Protein AF-A0A7C2NBG6-F1 (afdb_monomer)

Foldseek 3Di:
DCVVVVVVVVVVLQVQQVCCVVCVVVLDAGDDDDDQAEPDPVCCVQVVDPVSVQVSLPPPPVSDHHYPVVCVVVVCCRVDCVCSVDHHHPDPPPPPPPPPDPPDDDDDDDDDDD

Solvent-accessible surface area (backb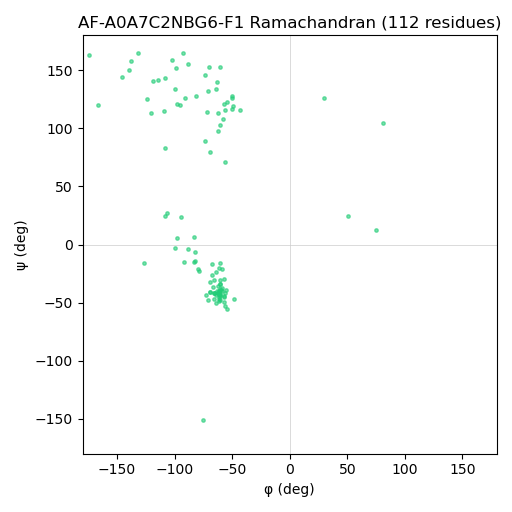one atoms only — not comparable to full-atom values): 7345 Å² total; per-residue (Å²): 131,62,63,67,59,53,51,52,53,53,49,51,54,53,50,31,12,53,50,16,65,69,36,40,86,78,72,42,71,26,73,80,86,83,77,79,67,46,72,43,82,92,42,36,88,50,57,75,42,65,71,50,27,58,57,67,30,66,82,42,90,81,64,63,76,40,56,69,73,71,48,51,62,58,52,49,40,68,74,37,77,88,29,73,92,55,52,39,65,63,75,72,82,72,84,73,74,67,77,76,72,77,81,73,88,77,82,89,86,80,89,85,92,132

Mean predicted aligned error: 10.39 Å

Organism: NCBI:txid1312852

Secondary structure (DSSP, 8-state):
--HHHHHHHHHHHHHHHHHHHHHGGGT---------SB-SGGGHHHHSSHHHHHHHTSS-TT-SPBPGGGGHHHHHHHHSGGGTT-----------------------------

InterPro domains:
  IPR002347 Short-chain dehydrogenase/reductase SDR [PF13561] (3-87)
  IPR002347 Short-chain dehydrogenase/reductase SDR [PR00081] (5-24)
  IPR002347 Short-chain dehydrogenase/reductase SDR [PR00081] (26-43)
  IPR002347 Short-chain dehydrogenase/reductase SDR [PR00081] (61-81)
  IPR036291 NAD(P)-binding domain superfamily [SSF51735] (2-87)

Nearest PDB structures (foldseek):
  4ibo-assembly1_C  TM=9.534E-01  e=6.767E-05  Agrobacterium fabrum str. C58
  4z9y-assembly1_D  TM=9.440E-01  e=1.155E-04  Pectobacterium carotovorum subsp. carotovorum
  3aus-assembly1_A  TM=9.168E-01  e=1.011E-04  Priestia megaterium
  8w0o-assembly1_G  TM=9.299E-01  e=1.155E-04  Bacillus subtilis
  3ay6-assembly1_C  TM=9.413E-01  e=6.568E-04  Priestia megaterium

pLDDT: mean 82.66, std 22.18, range [29.64, 97.94]

Radius of gyration: 22.24 Å; Cα contacts (8 Å, |Δi|>4): 75; chains: 1; bounding box: 58×47×44 Å

Structure (mmCIF, N/CA/C/O backbone):
data_AF-A0A7C2NBG6-F1
#
_entry.id   AF-A0A7C2NBG6-F1
#
loop_
_atom_site.group_PDB
_atom_site.id
_atom_site.type_symbol
_atom_site.label_atom_id
_atom_site.label_alt_id
_atom_site.label_comp_id
_atom_site.label_asym_id
_atom_site.label_entity_id
_atom_site.label_seq_id
_atom_site.pdbx_PDB_ins_code
_atom_site.Cartn_x
_atom_site.Cartn_y
_atom_site.Cartn_z
_atom_site.occupancy
_atom_site.B_iso_or_equiv
_atom_site.auth_seq_id
_atom_site.auth_comp_id
_atom_site.auth_asym_id
_atom_site.auth_atom_id
_atom_site.pdbx_PDB_model_num
ATOM 1 N N . GLY A 1 1 ? 13.235 15.579 -12.464 1.00 58.25 1 GLY A N 1
ATOM 2 C CA . GLY A 1 1 ? 12.735 16.244 -11.246 1.00 58.25 1 GLY A CA 1
ATOM 3 C C . GLY A 1 1 ? 11.956 15.291 -10.358 1.00 58.25 1 GLY A C 1
ATOM 4 O O . GLY A 1 1 ? 10.749 15.433 -10.260 1.00 58.25 1 GLY A O 1
ATOM 5 N N . LEU A 1 2 ? 12.629 14.345 -9.691 1.00 75.56 2 LEU A N 1
ATOM 6 C CA . LEU A 1 2 ? 11.987 13.426 -8.732 1.00 75.56 2 LEU A CA 1
ATOM 7 C C . LEU A 1 2 ? 11.805 14.044 -7.334 1.00 75.56 2 LEU A C 1
ATOM 9 O O . LEU A 1 2 ? 11.042 13.515 -6.538 1.00 75.56 2 LEU A O 1
ATOM 13 N N . GLY A 1 3 ? 12.473 15.167 -7.038 1.00 86.81 3 GLY A N 1
ATOM 14 C CA . GLY A 1 3 ? 12.491 15.774 -5.702 1.00 86.81 3 GLY A CA 1
ATOM 15 C C . GLY A 1 3 ? 11.100 16.096 -5.156 1.00 86.81 3 GLY A C 1
ATOM 16 O O . GLY A 1 3 ? 10.753 15.620 -4.081 1.00 86.81 3 GLY A O 1
ATOM 17 N N . ALA A 1 4 ? 10.275 16.825 -5.915 1.00 93.50 4 ALA A N 1
ATOM 18 C CA . ALA A 1 4 ? 8.915 17.162 -5.490 1.00 93.50 4 ALA A CA 1
ATOM 19 C C . ALA A 1 4 ? 8.051 15.909 -5.258 1.00 93.50 4 ALA A C 1
ATOM 21 O O . ALA A 1 4 ? 7.392 15.807 -4.229 1.00 93.50 4 ALA A O 1
ATOM 22 N N . TYR A 1 5 ? 8.122 14.917 -6.153 1.00 90.38 5 TYR A N 1
ATOM 23 C CA . TYR A 1 5 ? 7.401 13.650 -5.995 1.00 90.38 5 TYR A CA 1
ATOM 24 C C . TYR A 1 5 ? 7.838 12.886 -4.735 1.00 90.38 5 TYR A C 1
ATOM 26 O O . TYR A 1 5 ? 6.992 12.434 -3.963 1.00 90.38 5 TYR A O 1
ATOM 34 N N . SER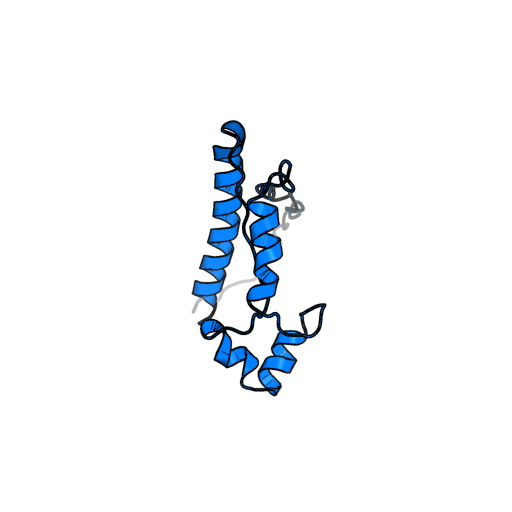 A 1 6 ? 9.148 12.787 -4.486 1.00 92.50 6 SER A N 1
ATOM 35 C CA . SER A 1 6 ? 9.694 12.146 -3.285 1.00 92.50 6 SER A CA 1
ATOM 36 C C . SER A 1 6 ? 9.262 12.863 -2.005 1.00 92.50 6 SER A C 1
ATOM 38 O O . SER A 1 6 ? 8.870 12.204 -1.043 1.00 92.50 6 SER A O 1
ATOM 40 N N . VAL A 1 7 ? 9.271 14.201 -2.003 1.00 95.69 7 VAL A N 1
ATOM 41 C CA . VAL A 1 7 ? 8.773 15.014 -0.882 1.00 95.69 7 VAL A CA 1
ATOM 42 C C . VAL A 1 7 ? 7.288 14.746 -0.646 1.00 95.69 7 VAL A C 1
ATOM 44 O O . VAL A 1 7 ? 6.897 14.470 0.485 1.00 95.69 7 VAL A O 1
ATOM 47 N N . SER A 1 8 ? 6.463 14.738 -1.697 1.00 95.81 8 SER A N 1
ATOM 48 C CA . SER A 1 8 ? 5.032 14.444 -1.574 1.00 95.81 8 SER A CA 1
ATOM 49 C C . SER A 1 8 ? 4.764 13.034 -1.037 1.00 95.81 8 SER A C 1
ATOM 51 O O . SER A 1 8 ? 3.889 12.861 -0.192 1.00 95.81 8 SER A O 1
ATOM 53 N N . LYS A 1 9 ? 5.528 12.018 -1.461 1.00 93.56 9 LYS A N 1
ATOM 54 C CA . LYS A 1 9 ? 5.390 10.650 -0.930 1.00 93.56 9 LYS A CA 1
ATOM 55 C C . LYS A 1 9 ? 5.772 10.562 0.548 1.00 93.56 9 LYS A C 1
ATOM 57 O O . LYS A 1 9 ? 5.048 9.932 1.314 1.00 93.56 9 LYS A O 1
ATOM 62 N N . ALA A 1 10 ? 6.849 11.230 0.960 1.00 94.81 10 ALA A N 1
ATOM 63 C CA . ALA A 1 10 ? 7.224 11.317 2.371 1.00 94.81 10 ALA A CA 1
ATOM 64 C C . ALA A 1 10 ? 6.161 12.054 3.207 1.00 94.81 10 ALA A C 1
ATOM 66 O O . ALA A 1 10 ? 5.834 11.615 4.310 1.00 94.81 10 ALA A O 1
ATOM 67 N N . ALA A 1 11 ? 5.581 13.129 2.664 1.00 95.69 11 ALA A N 1
ATOM 68 C CA . ALA A 1 11 ? 4.518 13.883 3.320 1.00 95.69 11 ALA A CA 1
ATOM 69 C C . ALA A 1 11 ? 3.273 13.021 3.572 1.00 95.69 11 ALA A C 1
ATOM 71 O O . ALA A 1 11 ? 2.735 13.055 4.673 1.00 95.69 11 ALA A O 1
ATOM 72 N N . ILE A 1 12 ? 2.857 12.196 2.602 1.00 96.50 12 ILE A N 1
ATOM 73 C CA . ILE A 1 12 ? 1.722 11.271 2.768 1.00 96.50 12 ILE A CA 1
ATOM 74 C C . ILE A 1 12 ? 1.986 10.263 3.893 1.00 96.50 12 ILE A C 1
ATOM 76 O O . ILE A 1 12 ? 1.097 10.015 4.706 1.00 96.50 12 ILE A O 1
ATOM 80 N N . ILE A 1 13 ? 3.198 9.706 3.979 1.00 95.88 13 ILE A N 1
ATOM 81 C CA . ILE A 1 13 ? 3.557 8.756 5.046 1.00 95.88 13 ILE A CA 1
ATOM 82 C C . ILE A 1 13 ? 3.431 9.425 6.420 1.00 95.88 13 ILE A C 1
ATOM 84 O O . ILE A 1 13 ? 2.806 8.872 7.322 1.00 95.88 13 ILE A O 1
ATOM 88 N N . MET A 1 14 ? 3.985 10.630 6.576 1.00 96.00 14 MET A N 1
ATOM 89 C CA . MET A 1 14 ? 3.889 11.370 7.837 1.00 96.00 14 MET A CA 1
ATOM 90 C C . MET A 1 14 ? 2.441 11.749 8.167 1.00 96.00 14 MET A C 1
ATOM 92 O O . MET A 1 14 ? 2.001 11.562 9.298 1.00 96.00 14 MET A O 1
ATOM 96 N N . LEU A 1 15 ? 1.680 12.228 7.182 1.00 96.44 15 LEU A N 1
ATOM 97 C CA . LEU A 1 15 ? 0.270 12.572 7.355 1.00 96.44 15 LEU A CA 1
ATOM 98 C C . LEU A 1 15 ? -0.538 11.368 7.854 1.00 96.44 15 LEU A C 1
ATOM 100 O O . LEU A 1 15 ? -1.289 11.489 8.814 1.00 96.44 15 LEU A O 1
ATOM 104 N N . THR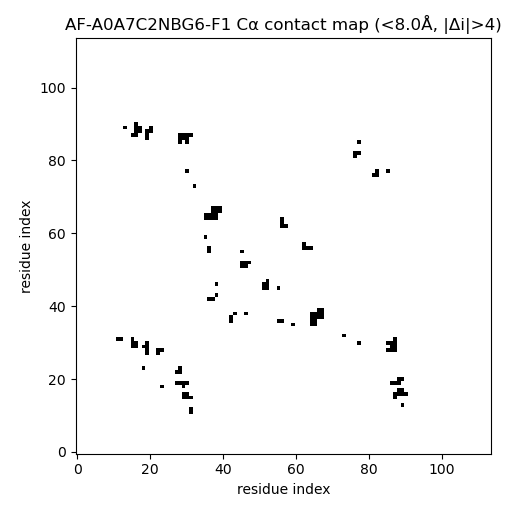 A 1 16 ? -0.322 10.196 7.257 1.00 97.44 16 THR A N 1
ATOM 105 C CA . THR A 1 16 ? -0.986 8.943 7.651 1.00 97.44 16 THR A CA 1
ATOM 106 C C . THR A 1 16 ? -0.727 8.622 9.124 1.00 97.44 16 THR A C 1
ATOM 108 O O . THR A 1 16 ? -1.653 8.305 9.866 1.00 97.44 16 THR A O 1
ATOM 111 N N . GLN A 1 17 ? 0.521 8.772 9.571 1.00 95.88 17 GLN A N 1
ATOM 112 C CA . GLN A 1 17 ? 0.910 8.546 10.961 1.00 95.88 17 GLN A CA 1
ATOM 113 C C . GLN A 1 17 ? 0.264 9.545 11.931 1.00 95.88 17 GLN A C 1
ATOM 115 O O . GLN A 1 17 ? -0.161 9.157 13.020 1.00 95.88 17 GLN A O 1
ATOM 120 N N . VAL A 1 18 ? 0.198 10.827 11.560 1.00 95.94 18 VAL A N 1
ATOM 121 C CA . VAL A 1 18 ? -0.455 11.863 12.376 1.00 95.94 18 VAL A CA 1
ATOM 122 C C . VAL A 1 18 ? -1.950 11.569 12.505 1.00 95.94 18 VAL A C 1
ATOM 124 O O . VAL A 1 18 ? -2.443 11.469 13.626 1.00 95.94 18 VAL A O 1
ATOM 127 N N . CYS A 1 19 ? -2.643 11.317 11.393 1.00 96.75 19 CYS A N 1
ATOM 128 C CA . CYS A 1 19 ? -4.071 11.001 11.399 1.00 96.75 19 CYS A CA 1
ATOM 129 C C . CYS A 1 19 ? -4.388 9.726 12.191 1.00 96.75 19 CYS A C 1
ATOM 131 O O . CYS A 1 19 ? -5.354 9.697 12.946 1.00 96.75 19 CYS A O 1
ATOM 133 N N . ALA A 1 20 ? -3.559 8.683 12.085 1.00 96.69 20 ALA A N 1
ATOM 134 C CA . ALA A 1 20 ? -3.730 7.471 12.884 1.00 96.69 20 ALA A CA 1
ATOM 135 C C . ALA A 1 20 ? -3.641 7.737 14.395 1.00 96.69 20 ALA A C 1
ATOM 137 O O . ALA A 1 20 ? -4.377 7.141 15.181 1.00 96.69 20 ALA A O 1
ATOM 138 N N . LYS A 1 21 ? -2.744 8.639 14.815 1.00 95.25 21 LYS A N 1
ATOM 139 C CA . LYS A 1 21 ? -2.627 9.045 16.219 1.00 95.25 21 LYS A CA 1
ATOM 140 C C . LYS A 1 21 ? -3.840 9.859 16.676 1.00 95.25 21 LYS A C 1
ATOM 142 O O . LYS A 1 21 ? -4.275 9.682 17.808 1.00 95.25 21 LYS A O 1
ATOM 147 N N . GLU A 1 22 ? -4.339 10.757 15.833 1.00 95.94 22 GLU A N 1
ATOM 148 C CA . GLU A 1 22 ? -5.453 11.649 16.171 1.00 95.94 22 GLU A CA 1
ATOM 149 C C . GLU A 1 22 ? -6.794 10.915 16.219 1.00 95.94 22 GLU A C 1
ATOM 151 O O . GLU A 1 22 ? -7.555 11.117 17.158 1.00 95.94 22 GLU A O 1
ATOM 156 N N . TRP A 1 23 ? -7.063 10.032 15.256 1.00 97.25 23 TRP A N 1
ATOM 157 C CA . TRP A 1 23 ? -8.377 9.395 15.095 1.00 97.25 23 TRP A CA 1
ATOM 158 C C . TRP A 1 23 ? -8.461 7.976 15.666 1.00 97.25 23 TRP A C 1
ATOM 160 O O . TRP A 1 23 ? -9.527 7.362 15.668 1.00 97.25 23 TRP A O 1
ATOM 170 N N . GLY A 1 24 ? -7.354 7.437 16.187 1.00 95.44 24 GLY A N 1
ATOM 171 C CA . GLY A 1 24 ? -7.334 6.097 16.774 1.00 95.44 24 GLY A CA 1
ATOM 172 C C . GLY A 1 24 ? -8.286 5.939 17.967 1.00 95.44 24 GLY A C 1
ATOM 173 O O . GLY A 1 24 ? -8.881 4.875 18.133 1.00 95.44 24 GLY A O 1
ATOM 174 N N . ALA A 1 25 ? -8.480 6.994 18.769 1.00 95.62 25 ALA A N 1
ATOM 175 C CA . ALA A 1 25 ? -9.428 6.990 19.889 1.00 95.62 25 ALA A CA 1
ATOM 176 C C . ALA A 1 25 ? -10.896 6.901 19.430 1.00 95.62 25 ALA A C 1
ATOM 178 O O . ALA A 1 25 ? -11.723 6.340 20.146 1.00 95.62 25 ALA A O 1
ATOM 179 N N . ASP A 1 26 ? -11.191 7.369 18.215 1.00 97.69 26 ASP A N 1
ATOM 180 C CA . ASP A 1 26 ? -12.508 7.276 17.575 1.00 97.69 26 ASP A CA 1
ATOM 181 C C . ASP A 1 26 ? -12.727 5.917 16.881 1.00 97.69 26 ASP A C 1
ATOM 183 O O . ASP A 1 26 ? -13.715 5.713 16.175 1.00 97.69 26 ASP A O 1
ATOM 187 N N . GLY A 1 27 ? -11.793 4.972 17.042 1.00 95.75 27 GLY A N 1
ATOM 188 C CA . GLY A 1 27 ? -11.837 3.661 16.395 1.00 95.75 27 GLY A CA 1
ATOM 189 C C . GLY A 1 27 ? -11.488 3.688 14.902 1.00 95.75 27 GLY A C 1
ATOM 190 O O . GLY A 1 27 ? -11.702 2.692 14.207 1.00 95.75 27 GLY A O 1
ATOM 191 N N . ILE A 1 28 ? -10.940 4.798 14.392 1.00 97.56 28 ILE A N 1
ATOM 192 C CA . ILE A 1 28 ? -10.540 4.944 12.989 1.00 97.56 28 ILE A CA 1
ATOM 193 C C . ILE A 1 28 ? -9.079 4.519 12.828 1.00 97.56 28 ILE A C 1
ATOM 195 O O . ILE A 1 28 ? -8.177 5.027 13.491 1.00 97.56 28 ILE A O 1
ATOM 199 N N . ARG A 1 29 ? -8.833 3.596 11.894 1.00 97.62 29 ARG A N 1
ATOM 200 C CA . ARG A 1 29 ? -7.488 3.132 11.528 1.00 97.62 29 ARG A CA 1
ATOM 201 C C . ARG A 1 29 ? -7.042 3.832 10.256 1.00 97.62 29 ARG A C 1
ATOM 203 O O . ARG A 1 29 ? -7.790 3.873 9.281 1.00 97.62 29 ARG A O 1
ATOM 210 N N . VAL A 1 30 ? -5.811 4.330 10.245 1.00 97.88 30 VAL A N 1
ATOM 211 C CA . VAL A 1 30 ? -5.231 5.015 9.084 1.00 97.88 30 VAL A CA 1
ATOM 212 C C . VAL A 1 30 ? -3.938 4.306 8.704 1.00 97.88 30 VAL A C 1
ATOM 214 O O . VAL A 1 30 ? -3.064 4.099 9.544 1.00 97.88 30 VAL A O 1
ATOM 217 N N . ASN A 1 31 ? -3.844 3.886 7.444 1.00 97.12 31 ASN A N 1
ATOM 218 C CA . ASN A 1 31 ? -2.705 3.150 6.903 1.00 97.12 31 ASN A CA 1
ATOM 219 C C . ASN A 1 31 ? -2.387 3.653 5.493 1.00 97.12 31 ASN A C 1
ATOM 221 O O . ASN A 1 31 ? -3.291 4.062 4.759 1.00 97.12 31 ASN A O 1
ATOM 225 N N . CYS A 1 32 ? -1.119 3.578 5.096 1.00 96.25 32 CYS A N 1
ATOM 226 C CA . CYS A 1 32 ? -0.686 3.888 3.737 1.00 96.25 32 CYS A CA 1
ATOM 227 C C . CYS A 1 32 ? -0.044 2.674 3.057 1.00 96.25 32 CYS A C 1
ATOM 229 O O . CYS A 1 32 ? 0.710 1.914 3.659 1.00 96.25 32 CYS A O 1
ATOM 231 N N . ILE A 1 33 ? -0.326 2.497 1.764 1.00 95.38 33 ILE A N 1
ATOM 232 C CA . ILE A 1 33 ? 0.331 1.480 0.938 1.00 95.38 33 ILE A CA 1
ATOM 233 C C . ILE A 1 33 ? 1.457 2.167 0.164 1.00 95.38 33 ILE A C 1
ATOM 235 O O . ILE A 1 33 ? 1.216 3.106 -0.599 1.00 95.38 33 ILE A O 1
ATOM 239 N N . ALA A 1 34 ? 2.688 1.695 0.359 1.00 93.31 34 ALA A N 1
ATOM 240 C CA . ALA A 1 34 ? 3.882 2.177 -0.331 1.00 93.31 34 ALA A CA 1
ATOM 241 C C . ALA A 1 34 ? 4.363 1.125 -1.348 1.00 93.31 34 ALA A C 1
ATOM 243 O O . ALA A 1 34 ? 5.231 0.311 -1.026 1.00 93.31 34 ALA A O 1
ATOM 244 N N . PRO A 1 35 ? 3.781 1.089 -2.561 1.00 92.69 35 PRO A N 1
ATOM 245 C CA . PRO A 1 35 ? 4.158 0.107 -3.563 1.00 92.69 35 PRO A CA 1
ATOM 246 C C . PRO A 1 35 ? 5.560 0.374 -4.122 1.00 92.69 35 PRO A C 1
ATOM 248 O O . PRO A 1 35 ? 6.025 1.515 -4.185 1.00 92.69 35 PRO A O 1
ATOM 251 N N . GLY A 1 36 ? 6.203 -0.704 -4.576 1.00 91.88 36 GLY A N 1
ATOM 252 C CA . GLY A 1 36 ? 7.378 -0.634 -5.442 1.00 91.88 36 GLY A CA 1
ATOM 253 C C . GLY A 1 36 ? 7.003 -0.274 -6.884 1.00 91.88 36 GLY A C 1
ATOM 254 O O . GLY A 1 36 ? 6.003 0.395 -7.144 1.00 91.88 36 GLY A O 1
ATOM 255 N N . LEU A 1 37 ? 7.799 -0.736 -7.850 1.00 93.88 37 LEU A N 1
ATOM 256 C CA . LEU A 1 37 ? 7.471 -0.556 -9.263 1.00 93.88 37 LEU A CA 1
ATOM 257 C C . LEU A 1 37 ? 6.288 -1.463 -9.648 1.00 93.88 37 LEU A C 1
ATOM 259 O O . LEU A 1 37 ? 6.422 -2.687 -9.643 1.00 93.88 37 LEU A O 1
ATOM 263 N N . ILE A 1 38 ? 5.153 -0.852 -9.987 1.00 95.69 38 ILE A N 1
ATOM 264 C CA . ILE A 1 38 ? 3.947 -1.526 -10.496 1.00 95.69 38 ILE A CA 1
ATOM 265 C C . ILE A 1 38 ? 3.788 -1.206 -11.979 1.00 95.69 38 ILE A C 1
ATOM 267 O O . ILE A 1 38 ? 4.087 -0.081 -12.382 1.00 95.69 38 ILE A O 1
ATOM 271 N N . ARG A 1 39 ? 3.318 -2.156 -12.789 1.00 95.19 39 ARG A N 1
ATOM 272 C CA . ARG A 1 39 ? 3.059 -1.977 -14.222 1.00 95.19 39 ARG A CA 1
ATOM 273 C C . ARG A 1 39 ? 1.805 -1.126 -14.441 1.00 95.19 39 ARG A C 1
ATOM 275 O O . ARG A 1 39 ? 0.690 -1.621 -14.529 1.00 95.19 39 ARG A O 1
ATOM 282 N N . THR A 1 40 ? 1.997 0.187 -14.496 1.00 95.00 40 THR A N 1
ATOM 283 C CA . THR A 1 40 ? 0.936 1.173 -14.744 1.00 95.00 40 THR A CA 1
ATOM 284 C C . THR A 1 40 ? 1.370 2.160 -15.817 1.00 95.00 40 THR A C 1
ATOM 286 O O . THR A 1 40 ? 2.562 2.298 -16.097 1.00 95.00 40 THR A O 1
ATOM 289 N N . GLU A 1 41 ? 0.413 2.908 -16.357 1.00 93.31 41 GLU A N 1
ATOM 290 C CA . GLU A 1 41 ? 0.671 4.019 -17.279 1.00 93.31 41 GLU A CA 1
ATOM 291 C C . GLU A 1 41 ? 1.611 5.076 -16.689 1.00 93.31 41 GLU A C 1
ATOM 293 O O . GLU A 1 41 ? 2.548 5.523 -17.346 1.00 93.31 41 GLU A O 1
ATOM 298 N N . PHE A 1 42 ? 1.433 5.412 -15.409 1.00 88.81 42 PHE A N 1
ATOM 299 C CA . PHE A 1 42 ? 2.268 6.392 -14.709 1.00 88.81 42 PHE A CA 1
ATOM 300 C C . PHE A 1 42 ? 3.749 5.988 -14.659 1.00 88.81 42 PHE A C 1
ATOM 302 O O . PHE A 1 42 ? 4.639 6.835 -14.712 1.00 88.81 42 PHE A O 1
ATOM 309 N N . SER A 1 43 ? 4.018 4.687 -14.557 1.00 90.69 43 SER A N 1
ATOM 310 C CA . SER A 1 43 ? 5.365 4.126 -14.465 1.00 90.69 43 SER A CA 1
ATOM 311 C C . SER A 1 43 ? 5.901 3.607 -15.800 1.00 90.69 43 SER A C 1
ATOM 313 O O . SER A 1 43 ? 6.994 3.044 -15.802 1.00 90.69 43 SER A O 1
ATOM 315 N N . ARG A 1 44 ? 5.185 3.797 -16.923 1.00 93.25 44 ARG A N 1
ATOM 316 C CA . ARG A 1 44 ? 5.523 3.236 -18.248 1.00 93.25 44 ARG A CA 1
ATOM 317 C C . ARG A 1 44 ? 6.979 3.446 -18.644 1.00 93.25 44 ARG A C 1
ATOM 319 O O . ARG A 1 44 ? 7.674 2.489 -18.978 1.00 93.25 44 ARG A O 1
ATOM 326 N N . ALA A 1 45 ? 7.476 4.668 -18.469 1.00 90.00 45 ALA A N 1
ATOM 327 C CA . ALA A 1 45 ? 8.859 5.031 -18.774 1.00 90.00 45 ALA A CA 1
ATOM 328 C C . ALA A 1 45 ? 9.920 4.209 -18.007 1.00 90.00 45 ALA A C 1
ATOM 330 O O . ALA A 1 45 ? 11.073 4.151 -18.428 1.00 90.00 45 ALA A O 1
ATOM 331 N N . LEU A 1 46 ? 9.555 3.585 -16.882 1.00 88.94 46 LEU A N 1
ATOM 332 C CA . LEU A 1 46 ? 10.450 2.779 -16.049 1.00 88.94 46 LEU A CA 1
ATOM 333 C C . LEU A 1 46 ? 10.447 1.288 -16.411 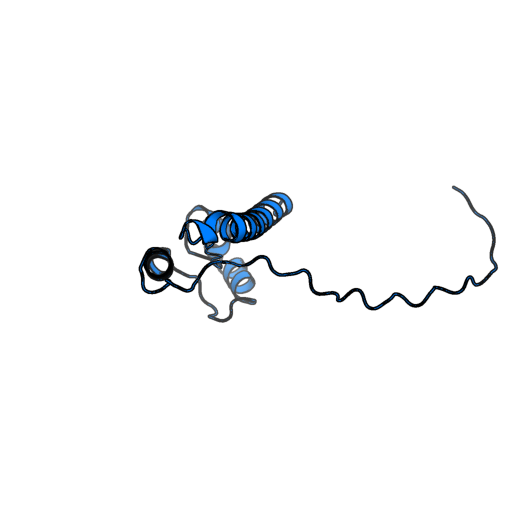1.00 88.94 46 LEU A C 1
ATOM 335 O O . LEU A 1 46 ? 11.332 0.568 -15.954 1.00 88.94 46 LEU A O 1
ATOM 339 N N . TRP A 1 47 ? 9.471 0.809 -17.189 1.00 92.50 47 TRP A N 1
ATOM 340 C CA . TRP A 1 47 ? 9.340 -0.617 -17.510 1.00 92.50 47 TRP A CA 1
ATOM 341 C C . TRP A 1 47 ? 9.260 -0.947 -19.002 1.00 92.50 47 TRP A C 1
ATOM 343 O O . TRP A 1 47 ? 9.489 -2.097 -19.362 1.00 92.50 47 TRP A O 1
ATOM 353 N N . GLU A 1 48 ? 8.984 0.028 -19.868 1.00 94.12 48 GLU A N 1
ATOM 354 C CA . GLU A 1 48 ? 8.958 -0.164 -21.325 1.00 94.12 48 GLU A CA 1
ATOM 355 C C . GLU A 1 48 ? 10.363 -0.414 -21.904 1.00 94.12 48 GLU A C 1
ATOM 357 O O . GLU A 1 48 ? 10.526 -1.179 -22.850 1.00 94.12 48 GLU A O 1
ATOM 362 N N . ASN A 1 49 ? 11.398 0.181 -21.298 1.00 94.25 49 ASN A N 1
ATOM 363 C CA . ASN A 1 49 ? 12.791 -0.079 -21.648 1.00 94.25 49 ASN A CA 1
ATOM 364 C C . ASN A 1 49 ? 13.398 -1.140 -20.718 1.00 94.25 49 ASN A C 1
ATOM 366 O O . ASN A 1 49 ? 13.516 -0.931 -19.508 1.00 94.25 49 ASN A O 1
ATOM 370 N N . GLU A 1 50 ? 13.858 -2.247 -21.297 1.00 92.25 50 GLU A N 1
ATOM 371 C CA . GLU A 1 50 ? 14.387 -3.395 -20.556 1.00 92.25 50 GLU A CA 1
ATOM 372 C C . GLU A 1 50 ? 15.637 -3.069 -19.716 1.00 92.25 50 GLU A C 1
ATOM 374 O O . GLU A 1 50 ? 15.782 -3.563 -18.596 1.00 92.25 50 GLU A O 1
ATOM 379 N N . ALA A 1 51 ? 16.525 -2.192 -20.197 1.00 94.06 51 ALA A N 1
ATOM 380 C CA . ALA A 1 51 ? 17.716 -1.786 -19.451 1.00 94.06 51 ALA A CA 1
ATOM 381 C C . ALA A 1 51 ? 17.356 -0.932 -18.223 1.00 94.06 51 ALA A C 1
ATOM 383 O O . ALA A 1 51 ? 17.919 -1.128 -17.141 1.00 94.06 51 ALA A O 1
ATOM 384 N N . ILE A 1 52 ? 16.385 -0.022 -18.370 1.00 92.88 52 ILE A N 1
ATOM 385 C CA . ILE A 1 52 ? 15.868 0.792 -17.260 1.00 92.88 52 ILE A CA 1
ATOM 386 C C . ILE A 1 52 ? 15.171 -0.108 -16.242 1.00 92.88 52 ILE A C 1
ATOM 388 O O . ILE A 1 52 ? 15.484 -0.032 -15.054 1.00 92.88 52 ILE A O 1
ATOM 392 N N . LEU A 1 53 ? 14.311 -1.017 -16.708 1.00 93.44 53 LEU A N 1
ATOM 393 C CA . LEU A 1 53 ? 13.613 -1.974 -15.858 1.00 93.44 53 LEU A CA 1
ATOM 394 C C . LEU A 1 53 ? 14.600 -2.817 -15.046 1.00 93.44 53 LEU A C 1
ATOM 396 O O . LEU A 1 53 ? 14.487 -2.910 -13.822 1.00 93.44 53 LEU A O 1
ATOM 400 N N . LYS A 1 54 ? 15.617 -3.384 -15.705 1.00 93.56 54 LYS A N 1
ATOM 401 C CA . LYS A 1 54 ? 16.651 -4.195 -15.052 1.00 93.56 54 LYS A CA 1
ATOM 402 C C . LYS A 1 54 ? 17.399 -3.415 -13.971 1.00 93.56 54 LYS A C 1
ATOM 404 O O . LYS A 1 54 ? 17.722 -3.997 -12.934 1.00 93.56 54 LYS A O 1
ATOM 409 N N . ASN A 1 55 ? 17.656 -2.124 -14.192 1.00 92.62 55 ASN A N 1
ATOM 410 C CA . ASN A 1 55 ? 18.276 -1.248 -13.202 1.00 92.62 55 ASN A CA 1
ATOM 411 C C . ASN A 1 55 ? 17.320 -0.935 -12.035 1.00 92.62 55 ASN A C 1
ATOM 413 O O . ASN A 1 55 ? 17.681 -1.103 -10.873 1.00 92.62 55 ASN A O 1
ATOM 417 N N . SER A 1 56 ? 16.070 -0.559 -12.322 1.00 89.19 56 SER A N 1
ATOM 418 C CA . SER A 1 56 ? 15.052 -0.271 -11.300 1.00 89.19 56 SER A CA 1
ATOM 419 C C . SER A 1 56 ? 14.741 -1.475 -10.404 1.00 89.19 56 SER A C 1
ATOM 421 O O . SER A 1 56 ? 14.432 -1.303 -9.227 1.00 89.19 56 SER A O 1
ATOM 423 N N . LEU A 1 57 ? 14.860 -2.697 -10.92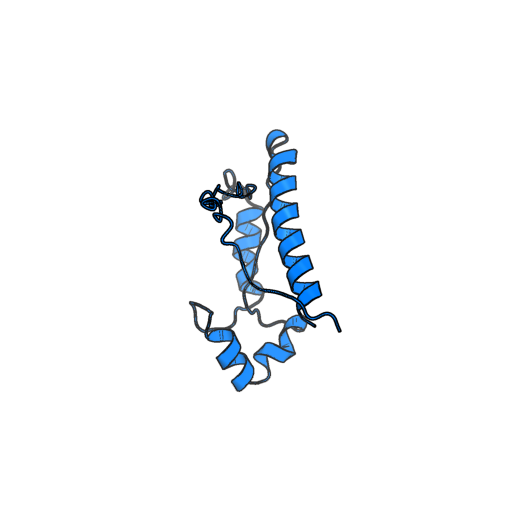5 1.00 93.75 57 LEU A N 1
ATOM 424 C CA . LEU A 1 57 ? 14.642 -3.928 -10.164 1.00 93.75 57 LEU A CA 1
ATOM 425 C C . LEU A 1 57 ? 15.857 -4.374 -9.333 1.00 93.75 57 LEU A C 1
ATOM 427 O O . LEU A 1 57 ? 15.716 -5.296 -8.526 1.00 93.75 57 LEU A O 1
ATOM 431 N N . GLN A 1 58 ? 1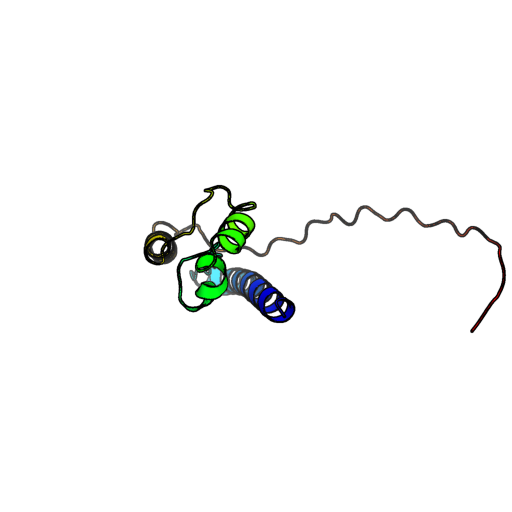7.028 -3.731 -9.455 1.00 92.88 58 GLN A N 1
ATOM 432 C CA . GLN A 1 58 ? 18.219 -4.108 -8.676 1.00 92.88 58 GLN A CA 1
ATOM 433 C C . GLN A 1 58 ? 17.990 -3.995 -7.169 1.00 92.88 58 GLN A C 1
ATOM 435 O O . GLN A 1 58 ? 18.412 -4.878 -6.425 1.00 92.88 58 GLN A O 1
ATOM 440 N N . SER A 1 59 ? 17.278 -2.962 -6.716 1.00 87.31 59 SER A N 1
ATOM 441 C CA . SER A 1 59 ? 16.940 -2.767 -5.301 1.00 87.31 59 SER A CA 1
ATOM 442 C C . SER A 1 59 ? 15.709 -3.562 -4.851 1.00 87.31 59 SER A C 1
ATOM 444 O O . SER A 1 59 ? 15.497 -3.731 -3.653 1.00 87.31 59 SER A O 1
ATOM 446 N N . SER A 1 60 ? 14.907 -4.085 -5.786 1.00 91.12 60 SER A N 1
ATOM 447 C CA . SER A 1 60 ? 13.733 -4.900 -5.462 1.00 91.12 60 SER A CA 1
ATOM 448 C C . SER A 1 60 ? 14.161 -6.267 -4.931 1.00 91.12 60 SER A C 1
ATOM 450 O O . SER A 1 60 ? 14.999 -6.940 -5.534 1.00 91.12 60 SER A O 1
ATOM 452 N N . ALA A 1 61 ? 13.572 -6.710 -3.820 1.00 93.56 61 ALA A N 1
ATOM 453 C CA . ALA A 1 61 ? 13.841 -8.034 -3.259 1.00 93.56 61 ALA A CA 1
ATOM 454 C C . ALA A 1 61 ? 13.328 -9.162 -4.173 1.00 93.56 61 ALA A C 1
ATOM 456 O O . ALA A 1 61 ? 13.995 -10.179 -4.329 1.00 93.56 61 ALA A O 1
ATOM 457 N N . LEU A 1 62 ? 12.179 -8.958 -4.828 1.00 94.38 62 LEU A N 1
ATOM 458 C CA . LEU A 1 62 ? 11.514 -9.975 -5.652 1.00 94.38 62 LEU A CA 1
ATOM 459 C C . LEU A 1 62 ? 11.983 -9.995 -7.116 1.00 94.38 62 LEU A C 1
ATOM 461 O O . LEU A 1 62 ? 11.518 -10.830 -7.884 1.00 94.38 62 LEU A O 1
ATOM 465 N N . LYS A 1 63 ? 12.871 -9.071 -7.518 1.00 93.50 63 LYS A N 1
ATOM 466 C CA . LYS A 1 63 ? 13.462 -8.971 -8.873 1.00 93.50 63 LYS A CA 1
ATOM 467 C C . LYS A 1 63 ? 12.453 -8.983 -10.032 1.00 93.50 63 LYS A C 1
ATOM 469 O O . LYS A 1 63 ? 12.813 -9.296 -11.162 1.00 93.50 63 LYS A O 1
ATOM 474 N N . ARG A 1 64 ? 11.206 -8.591 -9.772 1.00 94.75 64 ARG A N 1
ATOM 475 C CA . ARG A 1 64 ? 10.135 -8.470 -10.765 1.00 94.75 64 ARG A CA 1
ATOM 476 C C . ARG A 1 64 ? 9.316 -7.208 -10.542 1.00 94.75 64 ARG A C 1
ATOM 478 O O . ARG A 1 64 ? 9.293 -6.669 -9.433 1.00 94.75 64 ARG A O 1
ATOM 485 N N . ILE A 1 65 ? 8.644 -6.769 -11.601 1.00 95.50 65 ILE A N 1
ATOM 486 C CA . ILE A 1 65 ? 7.601 -5.747 -11.525 1.00 95.50 65 ILE A CA 1
ATOM 487 C C . ILE A 1 65 ? 6.334 -6.348 -10.901 1.00 95.50 65 ILE A C 1
ATOM 489 O O . ILE A 1 65 ? 6.070 -7.544 -11.064 1.00 95.50 65 ILE A O 1
ATOM 493 N N . GLY A 1 66 ? 5.595 -5.537 -10.145 1.00 95.25 66 GLY A N 1
ATOM 494 C CA . GLY A 1 66 ? 4.280 -5.918 -9.633 1.00 95.25 66 GLY A CA 1
ATOM 495 C C . GLY A 1 66 ? 3.161 -5.564 -10.610 1.00 95.25 66 GLY A C 1
ATOM 496 O O . GLY A 1 66 ? 3.300 -4.634 -11.406 1.00 95.25 66 GLY A O 1
ATOM 497 N N . GLU A 1 67 ? 2.041 -6.266 -10.516 1.00 96.19 67 GLU A N 1
ATOM 498 C CA . GLU A 1 67 ? 0.810 -5.950 -11.245 1.00 96.19 67 GLU A CA 1
ATOM 499 C C . GLU A 1 67 ? -0.187 -5.186 -10.350 1.00 96.19 67 GLU A C 1
ATOM 501 O O . GLU A 1 67 ? -0.162 -5.352 -9.125 1.00 96.19 67 GLU A O 1
ATOM 506 N N . PRO A 1 68 ? -1.070 -4.338 -10.914 1.00 95.25 68 PRO A N 1
ATOM 507 C CA . PRO A 1 68 ? -2.035 -3.559 -10.130 1.00 95.25 68 PRO A CA 1
ATOM 508 C C . PRO A 1 68 ? -2.924 -4.408 -9.212 1.00 95.25 68 PRO A C 1
ATOM 510 O O . PRO A 1 68 ? -3.154 -4.030 -8.061 1.00 95.25 68 PRO A O 1
ATOM 513 N N . ASP A 1 69 ? -3.361 -5.577 -9.684 1.00 96.31 69 ASP A N 1
ATOM 514 C CA . ASP A 1 69 ? -4.240 -6.481 -8.934 1.00 96.31 69 ASP A CA 1
ATOM 515 C C . ASP A 1 69 ? -3.582 -7.032 -7.660 1.00 96.31 69 ASP A C 1
ATOM 517 O O . ASP A 1 69 ? -4.267 -7.348 -6.687 1.00 96.31 69 ASP A O 1
ATOM 521 N N . GLU A 1 70 ? -2.246 -7.070 -7.599 1.00 95.50 70 GLU A N 1
ATOM 522 C CA . GLU A 1 70 ? -1.518 -7.509 -6.404 1.00 95.50 70 GLU A CA 1
ATOM 523 C C . GLU A 1 70 ? -1.691 -6.536 -5.223 1.00 95.50 70 GLU A C 1
ATOM 525 O O . GLU A 1 70 ? -1.449 -6.903 -4.073 1.00 95.50 70 GLU A O 1
ATOM 530 N N . MET A 1 71 ? -2.147 -5.301 -5.469 1.00 95.94 71 MET A N 1
ATOM 531 C CA . MET A 1 71 ? -2.452 -4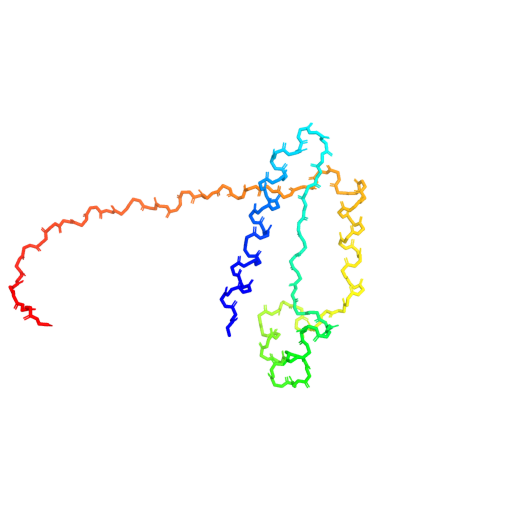.335 -4.407 1.00 95.94 71 MET A CA 1
ATOM 532 C C . MET A 1 71 ? -3.806 -4.599 -3.743 1.00 95.94 71 MET A C 1
ATOM 534 O O . MET A 1 71 ? -4.006 -4.197 -2.594 1.00 95.94 71 MET A O 1
ATOM 538 N N . ALA A 1 72 ? -4.726 -5.294 -4.422 1.00 96.19 72 ALA A N 1
ATOM 539 C CA . ALA A 1 72 ? -6.083 -5.520 -3.929 1.00 96.19 72 ALA A CA 1
ATOM 540 C C . ALA A 1 72 ? -6.088 -6.248 -2.578 1.00 96.19 72 ALA A C 1
ATOM 542 O O . ALA A 1 72 ? -6.827 -5.863 -1.674 1.00 96.19 72 ALA A O 1
ATOM 543 N N . GLY A 1 73 ? -5.206 -7.236 -2.396 1.00 96.38 73 GLY A 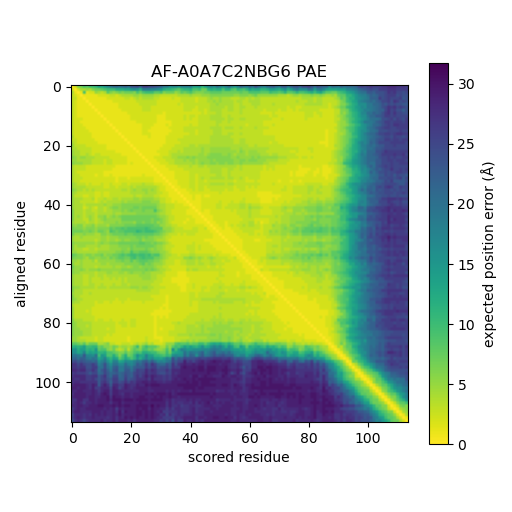N 1
ATOM 544 C CA . GLY A 1 73 ? -5.084 -7.967 -1.133 1.00 96.38 73 GLY A CA 1
ATOM 545 C C . GLY A 1 73 ? -4.704 -7.067 0.046 1.00 96.38 73 GLY A C 1
ATOM 546 O O . GLY A 1 73 ? -5.302 -7.170 1.116 1.00 96.38 73 GLY A O 1
ATOM 547 N N . ALA A 1 74 ? -3.767 -6.135 -0.155 1.00 96.50 74 ALA A N 1
ATOM 548 C CA . ALA A 1 74 ? -3.379 -5.172 0.876 1.00 96.50 74 ALA A CA 1
ATOM 549 C C . ALA A 1 74 ? -4.525 -4.205 1.209 1.00 96.50 74 ALA A C 1
ATOM 551 O O . ALA A 1 74 ? -4.787 -3.939 2.382 1.00 96.50 74 ALA A O 1
ATOM 552 N N . VAL A 1 75 ? -5.247 -3.720 0.193 1.00 97.06 75 VAL A N 1
ATOM 553 C CA . VAL A 1 75 ? -6.418 -2.849 0.386 1.00 97.06 75 VAL A CA 1
ATOM 554 C C . VAL A 1 75 ? -7.510 -3.574 1.172 1.00 97.06 75 VAL A C 1
ATOM 556 O O . VAL A 1 75 ? -8.003 -3.036 2.161 1.00 97.06 75 VAL A O 1
ATOM 559 N N . VAL A 1 76 ? -7.852 -4.808 0.788 1.00 97.88 76 VAL A N 1
ATOM 560 C CA . VAL A 1 76 ? -8.846 -5.629 1.496 1.00 97.88 76 VAL A CA 1
ATOM 561 C C . VAL A 1 76 ? -8.403 -5.894 2.931 1.00 97.88 76 VAL A C 1
ATOM 563 O O . VAL A 1 76 ? -9.204 -5.722 3.847 1.00 97.88 76 VAL A O 1
ATOM 566 N N . TYR A 1 77 ? -7.132 -6.240 3.158 1.00 97.75 77 TYR A N 1
ATOM 567 C CA . TYR A 1 77 ? -6.596 -6.418 4.507 1.00 97.75 77 TYR A CA 1
ATOM 568 C C . TYR A 1 77 ? -6.840 -5.172 5.361 1.00 97.75 77 TYR A C 1
ATOM 570 O O . TYR A 1 77 ? -7.505 -5.276 6.394 1.00 97.75 77 TYR A O 1
ATOM 578 N N . PHE A 1 78 ? -6.394 -3.997 4.901 1.00 97.50 78 PHE A N 1
ATOM 579 C CA . PHE A 1 78 ? -6.536 -2.742 5.642 1.00 97.50 78 PHE A CA 1
ATOM 580 C C . PHE A 1 78 ? -7.988 -2.285 5.803 1.00 97.50 78 PHE A C 1
ATOM 582 O O . PHE A 1 78 ? -8.310 -1.687 6.826 1.00 97.50 78 PHE A O 1
ATOM 589 N N . ALA A 1 79 ? -8.875 -2.591 4.857 1.00 97.25 79 ALA A N 1
ATOM 590 C CA . ALA A 1 79 ? -10.299 -2.269 4.953 1.00 97.25 79 ALA A CA 1
ATOM 591 C C . ALA A 1 79 ? -11.090 -3.248 5.842 1.00 97.25 79 ALA A C 1
ATOM 593 O O . ALA A 1 79 ? -12.170 -2.911 6.323 1.00 97.25 79 ALA A O 1
ATOM 594 N N . SER A 1 80 ? -10.572 -4.455 6.074 1.00 97.94 80 SER A N 1
ATOM 595 C CA . SER A 1 80 ? -11.278 -5.518 6.799 1.00 97.94 80 SER A CA 1
ATOM 596 C C . SER A 1 80 ? -10.978 -5.546 8.308 1.00 97.94 80 SER A C 1
ATOM 598 O O . SER A 1 80 ? -9.958 -5.015 8.755 1.00 97.94 80 SER A O 1
ATOM 600 N N . PRO A 1 81 ? -11.794 -6.264 9.108 1.00 97.38 81 PRO A N 1
ATOM 601 C CA . PRO A 1 81 ? -11.487 -6.559 10.510 1.00 97.38 81 PRO A CA 1
ATOM 602 C C . PRO A 1 81 ? -10.201 -7.371 10.726 1.00 97.38 81 PRO A C 1
ATOM 604 O O . PRO A 1 81 ? -9.693 -7.398 11.845 1.00 97.38 81 PRO A O 1
ATOM 607 N N . ALA A 1 82 ? -9.645 -8.008 9.685 1.00 97.94 82 ALA A N 1
ATOM 608 C CA . ALA A 1 82 ? -8.388 -8.754 9.791 1.00 97.94 82 ALA A CA 1
ATOM 609 C C . ALA A 1 82 ? -7.202 -7.860 10.193 1.00 97.94 82 ALA A C 1
ATOM 611 O O . ALA A 1 82 ? -6.209 -8.356 10.716 1.00 97.94 82 ALA A O 1
ATOM 612 N N . SER A 1 83 ? -7.321 -6.544 9.992 1.00 97.19 83 SER A N 1
ATOM 613 C CA . SER A 1 83 ? -6.336 -5.536 10.389 1.00 97.19 83 SER A CA 1
ATOM 614 C C . SER A 1 83 ? -6.784 -4.711 11.608 1.00 97.19 83 SER A C 1
ATOM 616 O O . SER A 1 83 ? -6.375 -3.560 11.767 1.00 97.19 83 SER A O 1
ATOM 618 N N . SER A 1 84 ? -7.627 -5.275 12.486 1.00 96.81 84 SER A N 1
ATOM 619 C CA . SER A 1 84 ? -8.212 -4.584 13.653 1.00 96.81 84 SER A CA 1
ATOM 620 C C . SER A 1 84 ? -7.183 -3.985 14.618 1.00 96.81 84 SER A C 1
ATOM 622 O O . SER A 1 84 ? -7.453 -2.951 15.221 1.00 96.81 84 SER A O 1
ATOM 624 N N . PHE A 1 85 ? -5.990 -4.578 14.714 1.00 95.56 85 PHE A N 1
ATOM 625 C CA . PHE A 1 85 ? -4.860 -4.058 15.493 1.00 95.56 85 PHE A CA 1
ATOM 626 C C . PHE A 1 85 ? -3.728 -3.503 14.608 1.00 95.56 85 PHE A C 1
ATOM 628 O O . PHE A 1 85 ? -2.562 -3.483 14.995 1.00 95.56 85 PHE A O 1
ATOM 635 N N . THR A 1 86 ? -4.041 -3.077 13.382 1.00 96.31 86 THR A N 1
ATOM 636 C CA . THR A 1 86 ? -3.074 -2.462 12.462 1.00 96.31 86 THR A CA 1
ATOM 637 C C . THR A 1 86 ? -3.505 -1.049 12.087 1.00 96.31 86 THR A C 1
ATOM 639 O O . THR A 1 86 ? -4.500 -0.833 11.388 1.00 96.31 86 THR A O 1
ATOM 642 N N . THR A 1 87 ? -2.713 -0.087 12.543 1.00 95.12 87 THR A N 1
ATOM 643 C CA . THR A 1 87 ? -2.769 1.317 12.146 1.00 95.12 87 THR A CA 1
ATOM 644 C C . THR A 1 87 ? -1.347 1.865 12.154 1.00 95.12 87 THR A C 1
ATOM 646 O O . THR A 1 87 ? -0.540 1.468 13.003 1.00 95.12 87 THR A O 1
ATOM 649 N N . ASP A 1 88 ? -1.026 2.761 11.225 1.00 89.69 88 ASP A N 1
ATOM 650 C CA . ASP A 1 88 ? 0.301 3.364 11.183 1.00 89.69 88 ASP A CA 1
ATOM 651 C C . ASP A 1 88 ? 0.540 4.178 12.459 1.00 89.69 88 ASP A C 1
ATOM 653 O O . ASP A 1 88 ? -0.347 4.853 12.970 1.00 89.69 88 ASP A O 1
ATOM 657 N N . ARG A 1 89 ? 1.749 4.119 13.014 1.00 82.38 89 ARG A N 1
ATOM 658 C CA . ARG A 1 89 ? 2.122 4.921 14.185 1.00 82.38 89 ARG A CA 1
ATOM 659 C C . ARG A 1 89 ? 3.195 5.914 13.775 1.00 82.38 89 ARG A C 1
ATOM 661 O O . ARG A 1 89 ? 4.113 5.514 13.053 1.00 82.38 89 ARG A O 1
ATOM 668 N N . PRO A 1 90 ? 3.170 7.160 14.284 1.00 72.00 90 PRO A N 1
ATOM 669 C CA . PRO A 1 90 ? 4.316 8.045 14.179 1.00 72.00 90 PRO A CA 1
ATOM 670 C C . PRO A 1 90 ? 5.558 7.307 14.641 1.00 72.00 90 PRO A C 1
ATOM 672 O O . PRO A 1 90 ? 5.635 6.846 15.788 1.00 72.00 90 PRO A O 1
ATOM 675 N N . ARG A 1 91 ? 6.533 7.169 13.741 1.00 62.03 91 ARG A N 1
ATOM 676 C CA . ARG A 1 91 ? 7.856 6.738 14.165 1.00 62.03 91 ARG A CA 1
ATOM 677 C C . ARG A 1 91 ? 8.341 7.837 15.101 1.00 62.03 91 ARG A C 1
ATOM 679 O O . ARG A 1 91 ? 8.523 8.971 14.670 1.00 62.03 91 ARG A O 1
ATOM 686 N N . CYS A 1 92 ? 8.492 7.514 16.386 1.00 47.44 92 CYS A N 1
ATOM 687 C CA . CYS A 1 92 ? 9.210 8.402 17.290 1.00 47.44 92 CYS A CA 1
ATOM 688 C C . CYS A 1 92 ? 10.579 8.627 16.637 1.00 47.44 92 CYS A C 1
ATOM 690 O O . CYS A 1 92 ? 11.221 7.620 16.318 1.00 47.44 92 CYS A O 1
ATOM 692 N N . PRO A 1 93 ? 10.999 9.867 16.337 1.00 47.81 93 PRO A N 1
ATOM 693 C CA . PRO A 1 93 ? 12.359 10.100 15.893 1.00 47.81 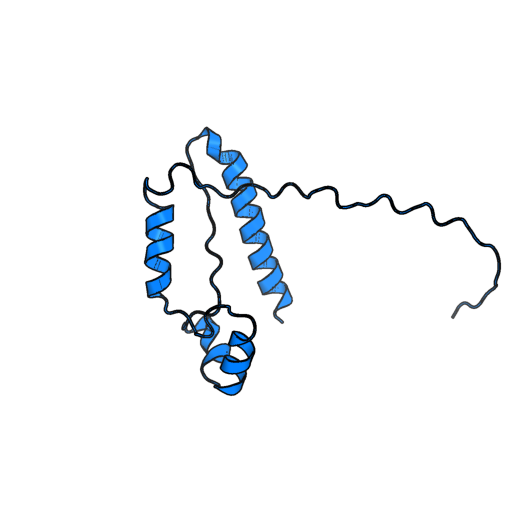93 PRO A CA 1
ATOM 694 C C . PRO A 1 93 ? 13.251 9.672 17.052 1.00 47.81 93 PRO A C 1
ATOM 696 O O . PRO A 1 93 ? 13.375 10.371 18.054 1.00 47.81 93 PRO A O 1
ATOM 699 N N . GLU A 1 94 ? 13.770 8.452 16.974 1.00 43.75 94 GLU A N 1
ATOM 700 C CA . GLU A 1 94 ? 14.629 7.939 18.016 1.00 43.75 94 GLU A CA 1
ATOM 701 C C . GLU A 1 94 ? 15.889 8.795 18.053 1.00 43.75 94 GLU A C 1
ATOM 703 O O . GLU A 1 94 ? 16.467 9.154 17.025 1.00 43.75 94 GLU A O 1
ATOM 708 N N . SER A 1 95 ? 16.245 9.158 19.280 1.00 46.31 95 SER A N 1
ATOM 709 C CA . SER A 1 95 ? 17.420 9.893 19.716 1.00 46.31 95 SER A CA 1
ATOM 710 C C . SER A 1 95 ? 18.720 9.206 19.267 1.00 46.31 95 SER A C 1
ATOM 712 O O . SER A 1 95 ? 19.480 8.687 20.078 1.00 46.31 95 SER A O 1
ATOM 714 N N . THR A 1 96 ? 19.035 9.239 17.973 1.00 47.47 96 THR A N 1
ATOM 715 C CA . THR A 1 96 ? 20.400 9.029 17.464 1.00 47.47 96 THR A CA 1
ATOM 716 C C . THR A 1 96 ? 21.132 10.353 17.268 1.00 47.47 96 THR A C 1
ATOM 718 O O . THR A 1 96 ? 22.116 10.423 16.533 1.00 47.47 96 THR A O 1
ATOM 721 N N . ALA A 1 97 ? 20.717 11.408 17.976 1.00 50.69 97 ALA A N 1
ATOM 722 C CA . ALA A 1 97 ? 21.650 12.451 18.368 1.00 50.69 97 ALA A CA 1
ATOM 723 C C . ALA A 1 97 ? 22.594 11.848 19.418 1.00 50.69 97 ALA A C 1
ATOM 725 O O . ALA A 1 97 ? 22.437 12.040 20.622 1.00 50.69 97 ALA A O 1
ATOM 726 N N . LYS A 1 98 ? 23.593 11.087 18.956 1.00 35.53 98 LYS A N 1
ATOM 727 C CA . LYS A 1 98 ? 24.820 10.903 19.729 1.00 35.53 98 LYS A CA 1
ATOM 728 C C . LYS A 1 98 ? 25.265 12.318 20.127 1.00 35.53 98 LYS A C 1
ATOM 730 O O . LYS A 1 98 ? 25.319 13.168 19.234 1.00 35.53 98 LYS A O 1
ATOM 735 N N . PRO A 1 99 ? 25.532 12.619 21.410 1.00 41.94 99 PRO A N 1
ATOM 736 C CA . PRO A 1 99 ? 25.991 13.947 21.780 1.00 41.94 99 PRO A CA 1
ATOM 737 C C . PRO A 1 99 ? 27.253 14.226 20.966 1.00 41.94 99 PRO A C 1
ATOM 739 O O . PRO A 1 99 ? 28.247 13.509 21.094 1.00 41.94 99 PRO A O 1
ATOM 742 N N . MET A 1 100 ? 27.195 15.221 20.076 1.00 45.88 100 MET A N 1
ATOM 743 C CA . MET A 1 100 ? 28.391 15.741 19.431 1.00 45.88 100 MET A CA 1
ATOM 744 C C . MET A 1 100 ? 29.295 16.207 20.565 1.00 45.88 100 MET A C 1
ATOM 746 O O . MET A 1 100 ? 28.991 17.175 21.265 1.00 45.88 100 MET A O 1
ATOM 750 N N . HIS A 1 101 ? 30.367 15.454 20.804 1.00 43.09 101 HIS A N 1
ATOM 751 C CA . HIS A 1 101 ? 31.437 15.885 21.681 1.00 43.09 101 HIS A CA 1
ATOM 752 C C . HIS A 1 101 ? 31.839 17.293 21.246 1.00 43.09 101 HIS A C 1
ATOM 754 O O . HIS A 1 101 ? 32.072 17.535 20.061 1.00 43.09 101 HIS A O 1
ATOM 760 N N . LYS A 1 102 ? 31.828 18.220 22.209 1.00 40.31 102 LYS A N 1
ATOM 761 C CA . LYS A 1 102 ? 32.207 19.620 22.030 1.00 40.31 102 LYS A CA 1
ATOM 762 C C . LYS A 1 102 ? 33.479 19.676 21.186 1.00 40.31 102 LYS A C 1
ATOM 764 O O . LYS A 1 102 ? 34.519 19.202 21.635 1.00 40.31 102 LYS A O 1
ATOM 769 N N . ALA A 1 103 ? 33.390 20.258 19.992 1.00 41.22 103 ALA A N 1
ATOM 770 C CA . ALA A 1 103 ? 34.569 20.657 19.246 1.00 41.22 103 ALA A CA 1
ATOM 771 C C . ALA A 1 103 ? 35.313 21.681 20.112 1.00 41.22 103 ALA A C 1
ATOM 773 O O . ALA A 1 103 ? 34.882 22.824 20.279 1.00 41.22 103 ALA A O 1
ATOM 774 N N . THR A 1 104 ? 36.385 21.231 20.754 1.00 39.56 104 THR A N 1
ATOM 775 C CA . THR A 1 104 ? 37.363 22.093 21.400 1.00 39.56 104 THR A CA 1
ATOM 776 C C . THR A 1 104 ? 37.904 23.044 20.345 1.00 39.56 104 THR A C 1
ATOM 778 O O . THR A 1 104 ? 38.434 22.605 19.326 1.00 39.56 104 THR A O 1
ATOM 781 N N . LYS A 1 105 ? 37.735 24.346 20.591 1.00 43.47 105 LYS A N 1
ATOM 782 C CA . LYS A 1 105 ? 38.366 25.418 19.822 1.00 43.47 105 LYS A CA 1
ATOM 783 C C . LYS A 1 105 ? 39.865 25.128 19.724 1.00 43.47 105 LYS A C 1
ATOM 785 O O . LYS A 1 105 ? 40.542 25.116 20.748 1.00 43.47 105 LYS A O 1
ATOM 790 N N . SER A 1 106 ? 40.360 24.908 18.511 1.00 37.62 106 SER A N 1
ATOM 791 C CA . SER A 1 106 ? 41.783 24.991 18.210 1.00 37.62 106 SER A CA 1
ATOM 792 C C . SER A 1 106 ? 41.993 26.241 17.365 1.00 37.62 106 SER A C 1
ATOM 794 O O . SER A 1 106 ? 41.396 26.419 16.307 1.00 37.62 106 SER A O 1
ATOM 796 N N . THR A 1 107 ? 42.725 27.156 17.978 1.00 40.34 107 THR A N 1
ATOM 797 C CA . THR A 1 107 ? 43.233 28.438 17.501 1.00 40.34 107 THR A CA 1
ATOM 798 C C . THR A 1 107 ? 44.169 28.292 16.300 1.00 40.34 107 THR A C 1
ATOM 800 O O . THR A 1 107 ? 44.892 27.303 16.227 1.00 40.34 107 THR A O 1
ATOM 803 N N . ASN A 1 108 ? 44.217 29.358 15.488 1.00 36.19 108 ASN A N 1
ATOM 804 C CA . ASN A 1 108 ? 45.151 29.672 14.392 1.00 36.19 108 ASN A CA 1
ATOM 805 C C . ASN A 1 108 ? 44.885 29.013 13.029 1.00 36.19 108 ASN A C 1
ATOM 807 O O . ASN A 1 108 ? 45.202 27.851 12.821 1.00 36.19 108 ASN A O 1
ATOM 811 N N . ASP A 1 109 ? 44.365 29.782 12.063 1.00 31.83 109 ASP A N 1
ATOM 812 C CA . ASP A 1 109 ? 45.220 30.550 11.136 1.00 31.83 109 ASP A CA 1
ATOM 813 C C . ASP A 1 109 ? 44.393 31.473 10.200 1.00 31.83 109 ASP A C 1
ATOM 815 O O . ASP A 1 109 ? 43.164 31.361 10.164 1.00 31.83 109 ASP A O 1
ATOM 819 N N . PRO A 1 110 ? 45.019 32.482 9.555 1.00 36.94 110 PRO A N 1
ATOM 820 C CA . PRO A 1 110 ? 44.399 33.778 9.279 1.00 36.94 110 PRO A CA 1
ATOM 821 C C . PRO A 1 110 ? 43.913 33.959 7.824 1.00 36.94 110 PRO A C 1
ATOM 823 O O . PRO A 1 110 ? 44.387 33.289 6.919 1.00 36.94 110 PRO A O 1
ATOM 826 N N . VAL A 1 111 ? 42.975 34.904 7.643 1.00 34.06 111 VAL A N 1
ATOM 827 C CA . VAL A 1 111 ? 42.563 35.640 6.419 1.00 34.06 111 VAL A CA 1
ATOM 828 C C . VAL A 1 111 ? 42.685 34.972 5.033 1.00 34.06 111 VAL A C 1
ATOM 830 O O . VAL A 1 111 ? 43.774 34.695 4.558 1.00 34.06 111 VAL A O 1
ATOM 833 N N . VAL A 1 112 ? 41.571 34.946 4.286 1.00 31.47 112 VAL A N 1
ATOM 834 C CA . VAL A 1 112 ? 41.385 35.744 3.051 1.00 31.47 112 VAL A CA 1
ATOM 835 C C . VAL A 1 112 ? 39.907 35.713 2.659 1.00 31.47 112 VAL A C 1
ATOM 837 O O . VAL A 1 112 ? 39.313 34.666 2.416 1.00 31.47 112 VAL A O 1
ATOM 840 N N . SER A 1 113 ? 39.338 36.910 2.626 1.00 29.64 113 SER A N 1
ATOM 841 C CA . SER A 1 113 ? 38.091 37.264 1.967 1.00 29.64 113 SER A CA 1
ATOM 842 C C . SER A 1 113 ? 38.379 37.492 0.483 1.00 29.64 113 SER A C 1
ATOM 844 O O . SER A 1 113 ? 39.263 38.293 0.187 1.00 29.64 113 SER A O 1
ATOM 846 N N . LEU A 1 114 ? 37.636 36.829 -0.402 1.00 36.06 114 LEU A N 1
ATOM 847 C CA . LEU A 1 114 ? 37.078 37.319 -1.672 1.00 36.06 114 LEU A CA 1
ATOM 848 C C . LEU A 1 114 ? 36.055 36.288 -2.169 1.00 36.06 114 LEU A C 1
ATOM 850 O O . LEU A 1 114 ? 36.384 35.082 -2.137 1.00 36.06 114 LEU A O 1
#

Sequence (114 aa):
GLGAYSVSKAAIIMLTQVCAKEWGADGIRVNCIAPGLIRTEFSRALWENEAILKNSLQSSALKRIGEPDEMAGAVVYFASPASSFTTDRPRCPESTAKPMHKATKSTNDPVVSL